Protein AF-A0A2J0LA62-F1 (afdb_monomer)

Solvent-accessible surface area (backbone atoms only — not comparable to full-atom values): 4931 Å² total; per-residue (Å²): 108,45,64,44,99,88,48,30,28,66,44,58,71,66,91,78,80,89,58,89,68,34,60,69,59,59,34,64,86,53,30,57,67,50,45,72,38,42,70,88,46,82,54,31,67,81,78,64,33,83,66,48,89,93,16,59,66,52,36,41,54,54,34,52,50,54,43,50,50,38,51,52,50,52,55,51,59,74,67,52,87,129

Radius of gyration: 13.26 Å; Cα contacts (8 Å, |Δi|>4): 104; chains: 1; bounding box: 35×21×38 Å

Mean predicted aligned error: 3.45 Å

Secondary structure (DSSP, 8-state):
-EE-TTS-EEE--------SS-GGGGSHHHHGGGTT--TTS---BTTTBPPPTT-HHHHHHHHHHHHHHHHHHHHHHHHS--

Sequence (82 aa):
MSLSPEGQVIEVSVLDYQEIRGKPVAKNRFLKQYQNKTIHNPVKLKKDIDGITGATISSRSLTDGVRKILYIFELIKGSLPQ

pLDDT: mean 93.41, std 7.01, range [59.19, 98.19]

Nearest PDB structures (foldseek):
  7unf-assembly1_n  TM=6.489E-01  e=7.142E+00  Homo sapiens
  6cxh-assembly1_B  TM=5.004E-01  e=8.147E+00  Methylotuvimicrobium alcaliphilum 20Z

Foldseek 3Di:
DDADLVLFDQWDADPDDDDPWQVCCRPPVQGVLRGRDALPDPLADPPSGDDDPRNNVNS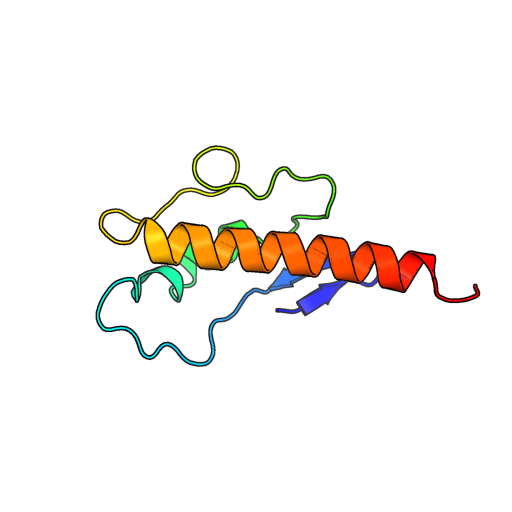RVVSVVSNVVRVVSVVVSVVDDD

Structure (mmCIF, N/CA/C/O backbone):
data_AF-A0A2J0LA62-F1
#
_entry.id   AF-A0A2J0LA62-F1
#
loop_
_atom_site.group_PDB
_atom_site.id
_atom_site.type_symbol
_atom_site.label_atom_id
_atom_site.label_alt_id
_atom_site.label_comp_id
_atom_site.label_asym_id
_atom_site.label_entity_id
_atom_site.label_seq_id
_atom_site.pdbx_PDB_ins_code
_atom_site.Cartn_x
_atom_site.Cartn_y
_atom_site.Cartn_z
_atom_site.occupancy
_atom_site.B_iso_or_equiv
_atom_site.auth_seq_id
_atom_site.auth_comp_id
_atom_site.auth_asym_id
_atom_site.auth_atom_id
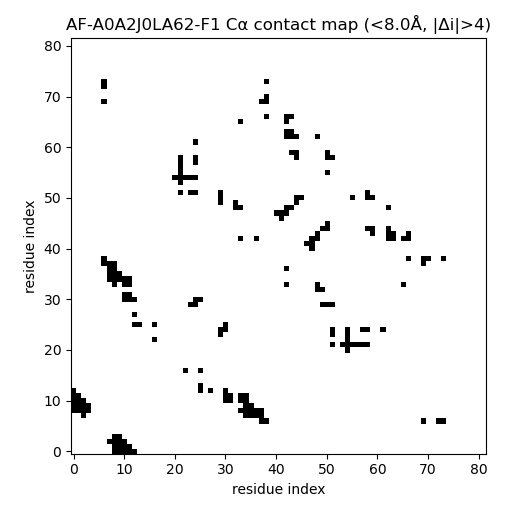_atom_site.pdbx_PDB_model_num
ATOM 1 N N . MET A 1 1 ? -7.268 -7.250 0.614 1.00 91.38 1 MET A N 1
ATOM 2 C CA . MET A 1 1 ? -6.608 -6.455 1.669 1.00 91.38 1 MET A CA 1
ATOM 3 C C . MET A 1 1 ? -7.400 -6.643 2.941 1.00 91.38 1 MET A C 1
ATOM 5 O O . MET A 1 1 ? -8.621 -6.574 2.876 1.00 91.38 1 MET A O 1
ATOM 9 N N . SER A 1 2 ? -6.721 -6.905 4.047 1.00 96.25 2 SER A N 1
ATOM 10 C CA . SER A 1 2 ? -7.315 -7.049 5.374 1.00 96.25 2 SER A CA 1
ATOM 11 C C . SER A 1 2 ? -6.863 -5.903 6.278 1.00 96.25 2 SER A C 1
ATOM 13 O O . SER A 1 2 ? -5.729 -5.423 6.181 1.00 96.25 2 SER A O 1
ATOM 15 N N . LEU A 1 3 ? -7.775 -5.455 7.137 1.00 96.62 3 LEU A N 1
ATOM 16 C CA . LEU A 1 3 ? -7.555 -4.399 8.120 1.00 96.62 3 LEU A CA 1
ATOM 17 C C . LEU A 1 3 ? -7.882 -4.925 9.517 1.00 96.62 3 LEU A C 1
ATOM 19 O O . LEU A 1 3 ? -8.799 -5.732 9.669 1.00 96.62 3 LEU A O 1
ATOM 23 N N . SER A 1 4 ? -7.152 -4.452 10.523 1.00 96.31 4 SER A N 1
ATOM 24 C CA . SER A 1 4 ? -7.541 -4.613 11.921 1.00 96.31 4 SER A CA 1
ATOM 25 C C . SER A 1 4 ? -8.727 -3.692 12.260 1.00 96.31 4 SER A C 1
ATOM 27 O O . SER A 1 4 ? -8.974 -2.722 11.532 1.00 96.31 4 SER A O 1
ATOM 29 N N . PRO A 1 5 ? -9.445 -3.927 13.372 1.00 93.25 5 PRO A N 1
ATOM 30 C CA . PRO A 1 5 ? -10.486 -3.011 13.855 1.00 93.25 5 PRO A CA 1
ATOM 31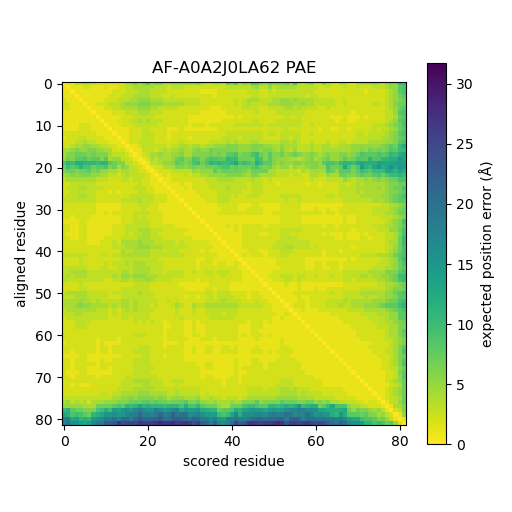 C C . PRO A 1 5 ? -9.983 -1.573 14.087 1.00 93.25 5 PRO A C 1
ATOM 33 O O . PRO A 1 5 ? -10.728 -0.596 13.972 1.00 93.25 5 PRO A O 1
ATOM 36 N N . GLU A 1 6 ? -8.692 -1.413 14.365 1.00 92.31 6 GLU A N 1
ATOM 37 C CA . GLU A 1 6 ? -8.010 -0.132 14.557 1.00 92.31 6 GLU A CA 1
ATOM 38 C C . GLU A 1 6 ? -7.675 0.571 13.231 1.00 92.31 6 GLU A C 1
ATOM 40 O O . GLU A 1 6 ? -7.241 1.717 13.253 1.00 92.31 6 GLU A O 1
ATOM 45 N N . GLY A 1 7 ? -7.909 -0.070 12.080 1.00 94.25 7 GLY A N 1
ATOM 46 C CA . GLY A 1 7 ? -7.598 0.480 10.755 1.00 94.25 7 GLY A CA 1
ATOM 47 C C . GLY A 1 7 ? -6.158 0.234 10.305 1.00 94.25 7 GLY A C 1
ATOM 48 O O . GLY A 1 7 ? -5.667 0.907 9.396 1.00 94.25 7 GLY A O 1
ATOM 49 N N . GLN A 1 8 ? -5.470 -0.726 10.927 1.00 97.38 8 GLN A N 1
ATOM 50 C CA . GLN A 1 8 ? -4.118 -1.118 10.552 1.00 97.38 8 GLN A CA 1
ATOM 51 C C . GLN A 1 8 ? -4.131 -2.167 9.439 1.00 97.38 8 GLN A C 1
ATOM 53 O O . GLN A 1 8 ? -4.881 -3.138 9.498 1.00 97.38 8 GLN A O 1
ATOM 58 N N . VAL A 1 9 ? -3.274 -2.010 8.430 1.00 98.06 9 VAL A N 1
ATOM 59 C CA . VAL A 1 9 ? -3.107 -3.020 7.378 1.00 98.06 9 VAL A CA 1
ATOM 60 C C . VAL A 1 9 ? -2.480 -4.289 7.943 1.00 98.06 9 VAL A C 1
ATOM 62 O O . VAL A 1 9 ? -1.328 -4.275 8.375 1.00 98.06 9 VAL A O 1
ATOM 65 N N . ILE A 1 10 ? -3.213 -5.398 7.852 1.00 97.94 10 ILE A N 1
ATOM 66 C CA . ILE A 1 10 ? -2.710 -6.733 8.194 1.00 97.94 10 ILE A CA 1
ATOM 67 C C . ILE A 1 10 ? -2.030 -7.345 6.965 1.00 97.94 10 ILE A C 1
ATOM 69 O O . ILE A 1 10 ? -0.873 -7.756 7.022 1.00 97.94 10 ILE A O 1
ATOM 73 N N . GLU A 1 11 ? -2.723 -7.357 5.824 1.00 97.06 11 GLU A N 1
ATOM 74 C CA . GLU A 1 11 ? -2.205 -7.944 4.590 1.00 97.06 11 GLU A CA 1
ATOM 75 C C . GLU A 1 11 ? -2.765 -7.258 3.337 1.00 97.06 11 GLU A C 1
ATOM 77 O O . GLU A 1 11 ? -3.934 -6.862 3.264 1.00 97.06 11 GLU A O 1
ATOM 82 N N . VAL A 1 12 ? -1.929 -7.170 2.302 1.00 97.31 12 VAL A N 1
ATOM 83 C CA . VAL A 1 12 ? -2.337 -6.824 0.940 1.00 97.31 12 VAL A CA 1
ATOM 84 C C . VAL A 1 12 ? -1.927 -7.965 0.018 1.00 97.31 12 VAL A C 1
ATOM 86 O O . VAL A 1 12 ? -0.757 -8.331 -0.024 1.00 97.31 12 VAL A O 1
ATOM 89 N N . SER A 1 13 ? -2.882 -8.478 -0.752 1.00 95.81 13 SER A N 1
ATOM 90 C CA . SER A 1 13 ? -2.683 -9.581 -1.696 1.00 95.81 13 SER A CA 1
ATOM 91 C C . SER A 1 13 ? -3.380 -9.218 -3.008 1.00 95.81 13 SER A C 1
ATOM 93 O O . SER A 1 13 ? -4.480 -8.657 -2.995 1.00 95.81 13 SER A O 1
ATOM 95 N N . VAL A 1 14 ? -2.727 -9.494 -4.137 1.00 94.38 14 VAL A N 1
ATOM 96 C CA . VAL A 1 14 ? -3.276 -9.275 -5.484 1.00 94.38 14 VAL A CA 1
ATOM 97 C C . VAL A 1 14 ? -3.774 -10.619 -6.001 1.00 94.38 14 VAL A C 1
ATOM 99 O O . VAL A 1 14 ? -2.967 -11.519 -6.213 1.00 94.38 14 VAL A O 1
ATOM 102 N N . LEU A 1 15 ? -5.093 -10.761 -6.151 1.00 93.44 15 LEU A N 1
ATOM 103 C CA . LEU A 1 15 ? -5.726 -12.027 -6.548 1.00 93.44 15 LEU A CA 1
ATOM 104 C C . LEU A 1 15 ? -5.717 -12.240 -8.062 1.00 93.44 15 LEU A C 1
ATOM 106 O O . LEU A 1 15 ? -5.571 -13.366 -8.521 1.00 93.44 15 LEU A O 1
ATOM 110 N N . ASP A 1 16 ? -5.847 -11.156 -8.822 1.00 91.12 16 ASP A N 1
ATOM 111 C CA . ASP A 1 16 ? -5.797 -11.184 -10.275 1.00 91.12 16 ASP A CA 1
ATOM 112 C C . ASP A 1 16 ? -5.037 -9.964 -10.806 1.00 91.12 16 ASP A C 1
ATOM 114 O O . ASP A 1 16 ? -5.106 -8.869 -10.239 1.00 91.12 16 ASP A O 1
ATOM 118 N N . TYR A 1 17 ? -4.271 -10.168 -11.877 1.00 88.12 17 TYR A N 1
ATOM 119 C CA . TYR A 1 17 ? -3.491 -9.125 -12.535 1.00 88.12 17 TYR A CA 1
ATOM 120 C C . TYR A 1 17 ? -3.369 -9.420 -14.031 1.00 88.12 17 TYR A C 1
ATOM 122 O O . TYR A 1 17 ? -2.567 -10.251 -14.462 1.00 88.12 17 TYR A O 1
ATOM 130 N N . GLN A 1 18 ? -4.150 -8.691 -14.824 1.00 86.94 18 GLN A N 1
ATOM 131 C CA . GLN A 1 18 ? -4.307 -8.937 -16.260 1.00 86.94 18 GLN A CA 1
ATOM 132 C C . GLN A 1 18 ? -3.274 -8.206 -17.131 1.00 86.94 18 GLN A C 1
ATOM 134 O O . GLN A 1 18 ? -3.134 -8.500 -18.317 1.00 86.94 18 GLN A O 1
ATOM 139 N N . GLU A 1 19 ? -2.516 -7.253 -16.580 1.00 84.56 19 GLU A N 1
ATOM 140 C CA . GLU A 1 19 ? -1.555 -6.508 -17.390 1.00 84.56 19 GLU A CA 1
ATOM 141 C C . GLU A 1 19 ? -0.250 -7.288 -17.623 1.00 84.56 19 GLU A C 1
ATOM 143 O O . GLU A 1 19 ? 0.294 -7.980 -16.756 1.00 84.56 19 GLU A O 1
ATOM 148 N N . ILE A 1 20 ? 0.313 -7.128 -18.823 1.00 78.31 20 ILE A N 1
ATOM 149 C CA . ILE A 1 20 ? 1.597 -7.739 -19.197 1.00 78.31 20 ILE A CA 1
ATOM 150 C C . ILE A 1 20 ? 2.749 -7.085 -18.418 1.00 78.31 20 ILE A C 1
ATOM 152 O O . ILE A 1 20 ? 3.679 -7.764 -17.976 1.00 78.31 20 ILE A O 1
ATOM 156 N N . ARG A 1 21 ? 2.681 -5.763 -18.225 1.00 83.50 21 ARG A N 1
ATOM 157 C CA . ARG A 1 21 ? 3.674 -4.962 -17.496 1.00 83.50 21 ARG A CA 1
ATOM 158 C C . ARG A 1 21 ? 3.213 -4.739 -16.061 1.00 83.50 21 ARG A C 1
ATOM 160 O O . ARG A 1 21 ? 2.023 -4.696 -15.787 1.00 83.50 21 ARG A O 1
ATOM 1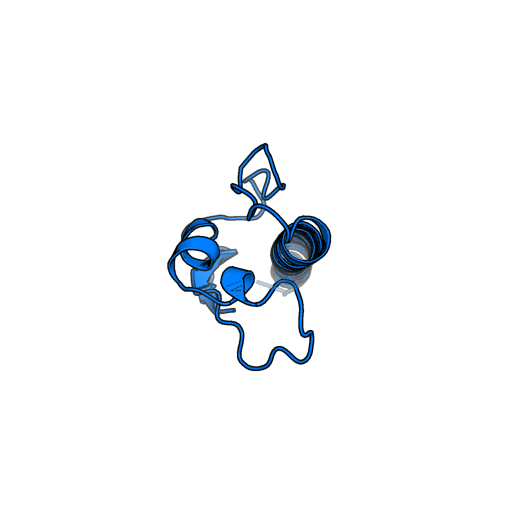67 N N . GLY A 1 22 ? 4.158 -4.602 -15.135 1.00 86.12 22 GLY A N 1
ATOM 168 C CA . GLY A 1 22 ? 3.843 -4.281 -13.740 1.00 86.12 22 GLY A CA 1
ATOM 169 C C . GLY A 1 22 ? 3.581 -5.468 -12.817 1.00 86.12 22 GLY A C 1
ATOM 170 O O . GLY A 1 22 ? 3.548 -5.265 -11.610 1.00 86.12 22 GLY A O 1
ATOM 171 N N . LYS A 1 23 ? 3.548 -6.707 -13.330 1.00 89.38 23 LYS A N 1
ATOM 172 C CA . LYS A 1 23 ? 3.380 -7.950 -12.544 1.00 89.38 23 LYS A CA 1
ATOM 173 C C . LYS A 1 23 ? 4.168 -8.028 -11.226 1.00 89.38 23 LYS A C 1
ATOM 175 O O . LYS A 1 23 ? 3.638 -8.580 -10.264 1.00 89.38 23 LYS A O 1
ATOM 180 N N . PRO A 1 24 ? 5.405 -7.495 -11.106 1.00 92.88 24 PRO A N 1
ATOM 181 C CA . PRO A 1 24 ? 6.122 -7.561 -9.840 1.00 92.88 24 PRO A CA 1
ATOM 182 C C . PRO A 1 24 ? 5.423 -6.860 -8.660 1.00 92.88 24 PRO A C 1
ATOM 184 O O . PRO A 1 24 ? 5.786 -7.159 -7.525 1.00 92.88 24 PRO A O 1
ATOM 187 N N . VAL A 1 25 ? 4.428 -5.984 -8.881 1.00 93.69 25 VAL A N 1
ATOM 188 C CA . VAL A 1 25 ? 3.639 -5.371 -7.789 1.00 93.69 25 VAL A CA 1
ATOM 189 C C . VAL A 1 25 ? 2.790 -6.390 -7.032 1.00 93.69 25 VAL A C 1
ATOM 191 O O . VAL A 1 25 ? 2.471 -6.162 -5.875 1.00 93.69 25 VAL A O 1
ATOM 194 N N . ALA A 1 26 ? 2.483 -7.539 -7.641 1.00 94.19 26 ALA A N 1
ATOM 195 C CA . ALA A 1 26 ? 1.801 -8.647 -6.979 1.00 94.19 26 ALA A CA 1
ATOM 196 C C . ALA A 1 26 ? 2.742 -9.494 -6.101 1.00 94.19 26 ALA A C 1
ATOM 198 O O . ALA A 1 26 ? 2.295 -10.383 -5.381 1.00 94.19 26 ALA A O 1
ATOM 199 N N . LYS A 1 27 ? 4.062 -9.258 -6.146 1.00 95.06 27 LYS A N 1
ATOM 200 C CA . LYS A 1 27 ? 5.016 -10.029 -5.342 1.00 95.06 27 LYS A CA 1
ATOM 201 C C . LYS A 1 27 ? 4.961 -9.589 -3.884 1.00 95.06 27 LYS A C 1
ATOM 203 O O . LYS A 1 27 ? 5.020 -8.396 -3.586 1.00 95.06 27 LYS A O 1
ATOM 208 N N . ASN A 1 28 ? 5.032 -10.565 -2.979 1.00 94.81 28 ASN A N 1
ATOM 209 C CA . ASN A 1 28 ? 5.035 -10.330 -1.533 1.00 94.81 28 ASN A CA 1
ATOM 210 C C . ASN A 1 28 ? 6.099 -9.305 -1.084 1.00 94.81 28 ASN A C 1
ATOM 212 O O . ASN A 1 28 ? 5.852 -8.486 -0.207 1.00 94.81 28 ASN A O 1
ATOM 216 N N . ARG A 1 29 ? 7.273 -9.274 -1.739 1.00 95.00 29 ARG A N 1
ATOM 217 C CA . ARG A 1 29 ? 8.328 -8.281 -1.451 1.00 95.00 29 ARG A CA 1
ATOM 218 C C . ARG A 1 29 ? 7.837 -6.834 -1.563 1.00 95.00 29 ARG A C 1
ATOM 220 O O . ARG A 1 29 ? 8.280 -6.008 -0.774 1.00 95.00 29 ARG A O 1
ATOM 227 N N . PHE A 1 30 ? 6.987 -6.532 -2.542 1.00 96.81 30 PHE A N 1
ATOM 228 C CA . PHE A 1 30 ? 6.422 -5.196 -2.715 1.00 96.81 30 PHE A CA 1
ATOM 229 C C . PHE A 1 30 ? 5.244 -4.973 -1.764 1.00 96.81 30 PHE A C 1
ATOM 231 O O . PHE A 1 30 ? 5.194 -3.943 -1.098 1.00 96.81 30 PHE A O 1
ATOM 238 N N . LEU A 1 31 ? 4.347 -5.958 -1.661 1.00 97.50 31 LEU A N 1
ATOM 239 C CA . LEU A 1 31 ? 3.105 -5.864 -0.890 1.00 97.50 31 LEU A CA 1
ATOM 240 C C . LEU A 1 31 ? 3.323 -5.764 0.626 1.00 97.50 31 LEU A C 1
ATOM 242 O O . LEU A 1 31 ? 2.594 -5.050 1.310 1.00 97.50 31 LEU A O 1
ATOM 246 N N . LYS A 1 32 ? 4.367 -6.397 1.168 1.00 97.56 32 LYS A N 1
ATOM 247 C CA . LYS A 1 32 ? 4.668 -6.322 2.606 1.00 97.56 32 LYS A CA 1
ATOM 248 C C . LYS A 1 32 ? 4.979 -4.906 3.105 1.00 97.56 32 LYS A C 1
ATOM 250 O O . LYS A 1 32 ? 4.879 -4.656 4.297 1.00 97.56 32 LYS A O 1
ATOM 255 N N . GLN A 1 33 ? 5.328 -3.969 2.215 1.00 98.19 33 GLN A N 1
ATOM 256 C CA . GLN A 1 33 ? 5.576 -2.567 2.581 1.00 98.19 33 GLN A CA 1
ATOM 257 C C . GLN A 1 33 ? 4.334 -1.873 3.159 1.00 98.19 33 GLN A C 1
ATOM 259 O O . GLN A 1 33 ? 4.458 -0.877 3.871 1.00 98.19 33 GLN A O 1
ATOM 264 N N . TYR A 1 34 ? 3.143 -2.394 2.851 1.00 98.19 34 TYR A N 1
ATOM 265 C CA . TYR A 1 34 ? 1.886 -1.866 3.362 1.00 98.19 34 TYR A CA 1
ATOM 266 C C . TYR A 1 34 ? 1.538 -2.397 4.753 1.00 98.19 34 TYR A C 1
ATOM 268 O O . TYR A 1 34 ? 0.679 -1.806 5.393 1.00 98.19 34 TYR A O 1
ATOM 276 N N . GLN A 1 35 ? 2.176 -3.471 5.233 1.00 97.69 35 GLN A N 1
ATOM 277 C CA . GLN A 1 35 ? 1.876 -4.042 6.548 1.00 97.69 35 GLN A CA 1
ATOM 278 C C . GLN A 1 35 ? 2.088 -3.008 7.652 1.00 97.69 35 GLN A C 1
ATOM 280 O O . GLN A 1 35 ? 3.021 -2.204 7.610 1.00 97.69 35 GLN A O 1
ATOM 285 N N . ASN A 1 36 ? 1.208 -3.044 8.646 1.00 97.75 36 ASN A N 1
ATOM 286 C CA . ASN A 1 36 ? 1.188 -2.156 9.801 1.00 97.75 36 ASN A CA 1
ATOM 287 C C . ASN A 1 36 ? 0.926 -0.671 9.501 1.00 97.75 36 ASN A C 1
ATOM 289 O O . ASN A 1 36 ? 0.891 0.124 10.442 1.00 97.75 36 ASN A O 1
ATOM 293 N N . LYS A 1 37 ? 0.719 -0.283 8.235 1.00 98.06 37 LYS A N 1
ATOM 294 C CA . LYS A 1 37 ? 0.355 1.091 7.872 1.00 98.06 37 LYS A CA 1
ATOM 295 C C . LYS A 1 37 ? -1.078 1.402 8.313 1.00 98.06 37 LYS A C 1
ATOM 297 O O . LYS A 1 37 ? -1.930 0.520 8.359 1.00 98.06 37 LYS A O 1
ATOM 302 N N . THR A 1 38 ? -1.342 2.667 8.595 1.00 97.50 38 THR A N 1
ATOM 303 C CA . THR A 1 38 ? -2.657 3.230 8.919 1.00 97.50 38 THR A CA 1
ATOM 304 C C . THR A 1 38 ? -2.890 4.488 8.084 1.00 97.50 38 THR A C 1
ATOM 306 O O . THR A 1 38 ? -2.020 4.918 7.317 1.00 97.50 38 THR A O 1
ATOM 309 N N . ILE A 1 39 ? -4.050 5.125 8.255 1.00 96.38 39 ILE A N 1
ATOM 310 C CA . ILE A 1 39 ? -4.366 6.396 7.594 1.00 96.38 39 ILE A CA 1
ATOM 311 C C . ILE A 1 39 ? -3.407 7.544 7.960 1.00 96.38 39 ILE A C 1
ATOM 313 O O . ILE A 1 39 ? -3.280 8.512 7.211 1.00 96.38 39 ILE A O 1
ATOM 317 N N . HIS A 1 40 ? -2.691 7.432 9.082 1.00 96.44 40 HIS A N 1
ATOM 318 C CA . HIS A 1 40 ? -1.712 8.429 9.518 1.00 96.44 40 HIS A CA 1
ATOM 319 C C . HIS A 1 40 ? -0.358 8.288 8.813 1.00 96.44 40 HIS A C 1
ATOM 321 O O . HIS A 1 40 ? 0.468 9.203 8.861 1.00 96.44 40 HIS A O 1
ATOM 327 N N . ASN A 1 41 ? -0.108 7.164 8.136 1.00 97.62 41 ASN A N 1
ATOM 328 C CA . ASN A 1 41 ? 1.084 7.015 7.317 1.00 97.62 41 ASN A CA 1
ATOM 329 C C . ASN A 1 41 ? 0.907 7.723 5.964 1.00 97.62 41 ASN A C 1
ATOM 331 O O . ASN A 1 41 ? -0.199 7.797 5.430 1.00 97.62 41 ASN A O 1
ATOM 335 N N . PRO A 1 42 ? 1.996 8.204 5.338 1.00 96.00 42 PRO A N 1
ATOM 336 C CA . PRO A 1 42 ? 1.889 8.868 4.046 1.00 96.00 42 PRO A CA 1
ATOM 337 C C . PRO A 1 42 ? 1.351 7.971 2.922 1.00 96.00 42 PRO A C 1
ATOM 339 O O . PRO A 1 42 ? 0.740 8.511 1.999 1.00 96.00 42 PRO A O 1
ATOM 342 N N . VAL A 1 43 ? 1.640 6.655 2.964 1.00 97.56 43 VAL A N 1
ATOM 343 C CA . VAL A 1 43 ? 1.273 5.631 1.960 1.00 97.56 43 VAL A CA 1
ATOM 344 C C . VAL A 1 43 ? 1.356 6.197 0.540 1.00 97.56 43 VAL A C 1
ATOM 346 O O . VAL A 1 43 ? 0.369 6.347 -0.179 1.00 97.56 43 VAL A O 1
ATOM 349 N N . LYS A 1 44 ? 2.565 6.630 0.168 1.00 97.25 44 LYS A N 1
ATOM 350 C CA . LYS A 1 44 ? 2.834 7.335 -1.088 1.00 97.25 44 LYS A CA 1
ATOM 351 C C . LYS A 1 44 ? 4.107 6.806 -1.729 1.00 97.25 44 LYS A C 1
ATOM 353 O O . LYS A 1 44 ? 5.142 6.677 -1.070 1.00 97.25 44 LYS A O 1
ATOM 358 N N . LEU A 1 45 ? 4.032 6.557 -3.035 1.00 96.56 45 LEU A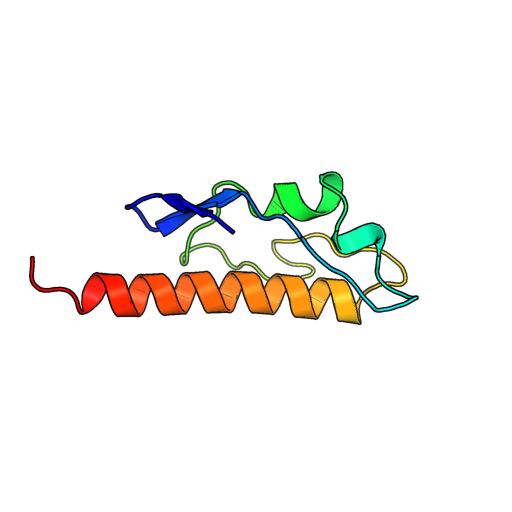 N 1
ATOM 359 C CA . LEU A 1 45 ? 5.163 6.083 -3.824 1.00 96.56 45 LEU A CA 1
ATOM 360 C C . LEU A 1 45 ? 6.335 7.076 -3.745 1.00 96.56 45 LEU A C 1
ATOM 362 O O . LEU A 1 45 ? 6.118 8.286 -3.859 1.00 96.56 45 LEU A O 1
ATOM 366 N N . LYS A 1 46 ? 7.563 6.565 -3.592 1.00 94.19 46 LYS A N 1
ATOM 367 C CA . LYS A 1 46 ? 8.808 7.348 -3.430 1.00 94.19 46 LYS A CA 1
ATOM 368 C C . LYS A 1 46 ? 8.877 8.212 -2.160 1.00 94.19 46 LYS A C 1
ATOM 370 O O . LYS A 1 46 ? 9.742 9.076 -2.066 1.00 94.19 46 LYS A O 1
ATO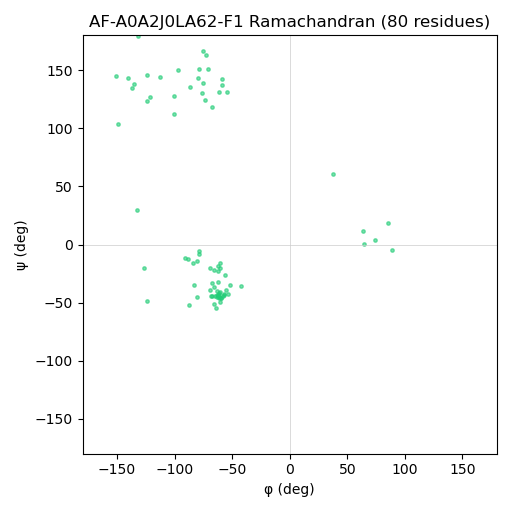M 375 N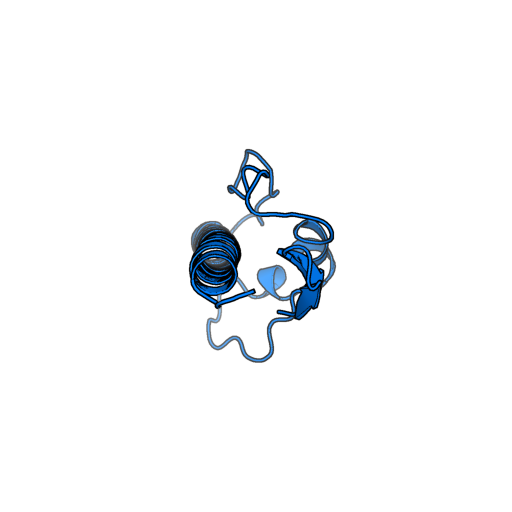 N . LYS A 1 47 ? 7.959 8.024 -1.211 1.00 94.81 47 LYS A N 1
ATOM 376 C CA . LYS A 1 47 ? 8.013 8.661 0.115 1.00 94.81 47 LYS A CA 1
ATOM 377 C C . LYS A 1 47 ? 7.970 7.620 1.225 1.00 94.81 47 LYS A C 1
ATOM 379 O O . LYS A 1 47 ? 8.769 7.686 2.142 1.00 94.81 47 LYS A O 1
ATOM 384 N N . ASP A 1 48 ? 7.021 6.699 1.129 1.00 96.75 48 ASP A N 1
ATOM 385 C CA . ASP A 1 48 ? 6.768 5.671 2.144 1.00 96.75 48 ASP A CA 1
ATOM 386 C C . ASP A 1 48 ? 6.758 4.254 1.553 1.00 96.75 48 ASP A C 1
ATOM 388 O O . ASP A 1 48 ? 6.930 3.281 2.276 1.00 96.75 48 ASP A O 1
ATOM 392 N N . ILE A 1 49 ? 6.554 4.150 0.236 1.00 98.06 49 ILE A N 1
ATOM 393 C CA . ILE A 1 49 ? 6.533 2.893 -0.511 1.00 98.06 49 ILE A CA 1
ATOM 394 C C . ILE A 1 49 ? 7.560 2.976 -1.639 1.00 98.06 49 ILE A C 1
ATOM 396 O O . ILE A 1 49 ? 7.486 3.870 -2.498 1.00 98.06 49 ILE A O 1
ATOM 400 N N . ASP A 1 50 ? 8.486 2.024 -1.660 1.00 97.62 50 ASP A N 1
ATOM 401 C CA . ASP A 1 50 ? 9.462 1.855 -2.726 1.00 97.62 50 ASP A CA 1
ATOM 402 C C . ASP A 1 50 ? 8.783 1.283 -3.960 1.00 97.62 50 ASP A C 1
ATOM 404 O O . ASP A 1 50 ? 8.143 0.230 -3.917 1.00 97.62 50 ASP A O 1
ATOM 408 N N . GLY A 1 51 ? 8.929 1.991 -5.078 1.00 95.69 51 GLY A N 1
ATOM 409 C CA . GLY A 1 51 ? 8.402 1.560 -6.364 1.00 95.69 51 GLY A CA 1
ATOM 410 C C . GLY A 1 51 ? 9.210 0.436 -6.997 1.00 95.69 51 GLY A C 1
ATOM 411 O O . GLY A 1 51 ? 10.346 0.152 -6.624 1.00 95.69 51 GLY A O 1
ATOM 412 N N . ILE A 1 52 ? 8.622 -0.176 -8.019 1.00 95.00 52 ILE A N 1
ATOM 413 C CA . ILE A 1 52 ? 9.291 -1.192 -8.823 1.00 95.00 52 ILE A CA 1
ATOM 414 C C . ILE A 1 52 ? 9.776 -0.557 -10.125 1.00 95.00 52 ILE A C 1
ATOM 416 O O . ILE A 1 52 ? 9.004 0.056 -10.867 1.00 95.00 52 ILE A O 1
ATOM 420 N N . THR A 1 53 ? 11.061 -0.740 -10.425 1.00 92.56 53 THR A N 1
ATOM 421 C CA . THR A 1 53 ? 11.671 -0.312 -11.688 1.00 92.56 53 THR A CA 1
ATOM 422 C C . THR A 1 53 ? 10.908 -0.877 -12.888 1.00 92.56 53 THR A C 1
ATOM 424 O O . THR A 1 53 ? 10.595 -2.064 -12.934 1.00 92.56 53 THR A O 1
ATOM 427 N N . GLY A 1 54 ? 10.587 -0.019 -13.862 1.00 91.94 54 GLY A N 1
ATOM 428 C CA . GLY A 1 54 ? 9.823 -0.406 -15.057 1.00 91.94 54 GLY A CA 1
ATOM 429 C C . GLY A 1 54 ? 8.324 -0.643 -14.819 1.00 91.94 54 GLY A C 1
ATOM 430 O O . GLY A 1 54 ? 7.616 -1.021 -15.748 1.00 91.94 54 GLY A O 1
ATOM 431 N N . ALA A 1 55 ? 7.825 -0.401 -13.604 1.00 93.69 55 ALA A N 1
ATOM 432 C CA . ALA A 1 55 ? 6.431 -0.612 -13.216 1.00 93.69 55 ALA A CA 1
ATOM 433 C C . ALA A 1 55 ? 5.840 0.597 -12.465 1.00 93.69 55 ALA A C 1
ATOM 435 O O . ALA A 1 55 ? 4.943 0.446 -11.642 1.00 93.69 55 ALA A O 1
ATOM 436 N N . THR A 1 56 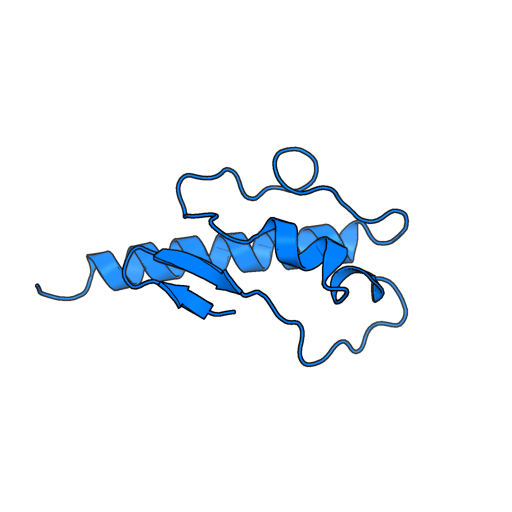? 6.323 1.812 -12.750 1.00 94.06 56 THR A N 1
ATOM 437 C CA . THR A 1 56 ? 5.939 3.044 -12.037 1.00 94.06 56 THR A CA 1
ATOM 438 C C . THR A 1 56 ? 4.429 3.281 -11.997 1.00 94.06 56 THR A C 1
ATOM 440 O O . THR A 1 56 ? 3.914 3.669 -10.950 1.00 94.06 56 THR A O 1
ATOM 443 N N . ILE A 1 57 ? 3.730 3.053 -13.116 1.00 94.50 57 ILE A N 1
ATOM 444 C CA . ILE A 1 57 ? 2.274 3.239 -13.209 1.00 94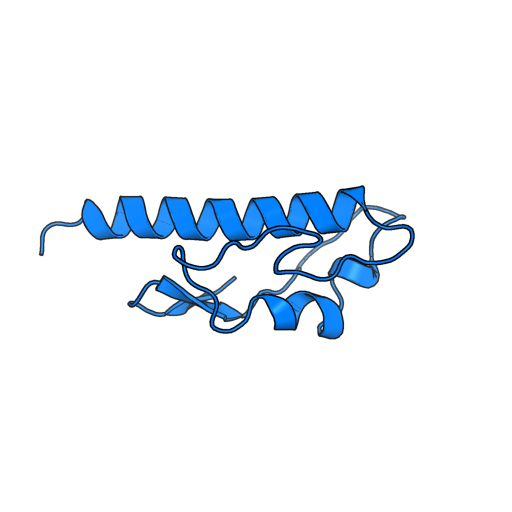.50 57 ILE A CA 1
ATOM 445 C C . ILE A 1 57 ? 1.577 2.249 -12.274 1.00 94.50 57 ILE A C 1
ATOM 447 O O . ILE A 1 57 ? 0.875 2.671 -11.363 1.00 94.50 57 ILE A O 1
ATOM 451 N N . SER A 1 58 ? 1.862 0.954 -12.412 1.00 95.81 58 SER A N 1
ATOM 452 C CA . SER A 1 58 ? 1.267 -0.097 -11.582 1.00 95.81 58 SER A CA 1
ATOM 453 C C . SER A 1 58 ? 1.598 0.075 -10.094 1.00 95.81 58 SER A C 1
ATOM 455 O O . SER A 1 58 ? 0.715 -0.052 -9.248 1.00 95.81 58 SER A O 1
ATOM 457 N N . SER A 1 59 ? 2.844 0.431 -9.747 1.00 96.75 59 SER A N 1
ATOM 458 C CA . SER A 1 59 ? 3.237 0.699 -8.356 1.00 96.75 59 SER A CA 1
ATOM 459 C C . SER A 1 59 ? 2.489 1.896 -7.771 1.00 96.75 59 SER A C 1
ATOM 461 O O . SER A 1 59 ? 2.094 1.857 -6.604 1.00 96.75 59 SER A O 1
ATOM 463 N N . ARG A 1 60 ? 2.286 2.959 -8.563 1.00 97.06 60 ARG A N 1
ATOM 464 C CA . ARG A 1 60 ? 1.510 4.128 -8.139 1.00 97.06 60 ARG A CA 1
ATOM 465 C C . ARG A 1 60 ? 0.047 3.755 -7.936 1.00 97.06 60 ARG A C 1
ATOM 467 O O . ARG A 1 60 ? -0.461 3.993 -6.850 1.00 97.06 60 ARG A O 1
ATOM 474 N N . SER A 1 61 ? -0.583 3.115 -8.919 1.00 96.00 61 SER A N 1
ATOM 475 C CA . SER A 1 61 ? -1.994 2.726 -8.849 1.00 96.00 61 SER A CA 1
ATOM 476 C C . SER A 1 61 ? -2.289 1.832 -7.647 1.00 96.00 61 SER A C 1
ATOM 478 O O . SER A 1 61 ? -3.260 2.077 -6.935 1.00 96.00 61 SER A O 1
ATOM 480 N N . LEU A 1 62 ? -1.432 0.840 -7.365 1.00 96.62 62 LEU A N 1
ATOM 481 C CA . LEU A 1 62 ? -1.620 -0.015 -6.192 1.00 96.62 62 LEU A CA 1
ATOM 482 C C . LEU A 1 62 ? -1.490 0.785 -4.886 1.00 96.62 62 LEU A C 1
ATOM 484 O O . LEU A 1 62 ? -2.315 0.644 -3.988 1.00 96.62 62 LEU A O 1
ATOM 488 N N . THR A 1 63 ? -0.484 1.660 -4.798 1.00 98.06 63 THR A N 1
ATOM 489 C CA . THR A 1 63 ? -0.254 2.497 -3.609 1.00 98.06 63 THR A CA 1
ATOM 490 C C . THR A 1 63 ? -1.417 3.452 -3.355 1.00 98.06 63 THR A C 1
ATOM 492 O O . THR A 1 63 ? -1.899 3.551 -2.227 1.00 98.06 63 THR A O 1
ATOM 495 N N . ASP A 1 64 ? -1.903 4.114 -4.403 1.00 97.81 64 ASP A N 1
ATOM 496 C CA . ASP A 1 64 ? -3.037 5.032 -4.314 1.00 97.81 64 ASP A CA 1
ATOM 497 C C . ASP A 1 64 ? -4.325 4.276 -3.942 1.00 97.81 64 ASP A C 1
ATOM 499 O O . ASP A 1 64 ? -5.116 4.766 -3.135 1.00 97.81 64 ASP A O 1
ATOM 503 N N . GLY A 1 65 ? -4.503 3.050 -4.449 1.00 97.44 65 GLY A N 1
ATOM 504 C CA . GLY A 1 65 ? -5.600 2.158 -4.071 1.00 97.44 65 GLY A CA 1
ATOM 505 C C . GLY A 1 65 ? -5.594 1.798 -2.583 1.00 97.44 65 GLY A C 1
ATOM 506 O O . GLY A 1 65 ? -6.610 1.975 -1.910 1.00 97.44 65 GLY A O 1
ATOM 507 N N . VAL A 1 66 ? -4.447 1.369 -2.043 1.00 97.81 66 VAL A N 1
ATOM 508 C CA . VAL A 1 66 ? -4.299 1.067 -0.605 1.00 97.81 66 VAL A CA 1
ATOM 509 C C . VAL A 1 66 ? -4.603 2.303 0.241 1.00 97.81 66 VAL A C 1
ATOM 511 O O . VAL A 1 66 ? -5.385 2.229 1.190 1.00 97.81 66 VAL A O 1
ATOM 514 N N . ARG A 1 67 ? -4.052 3.464 -0.130 1.00 97.88 67 ARG A N 1
ATOM 515 C CA . ARG A 1 67 ? -4.311 4.725 0.576 1.00 97.88 67 ARG A CA 1
ATOM 516 C C . ARG A 1 67 ? -5.794 5.104 0.560 1.00 97.88 67 ARG A C 1
ATOM 518 O O . ARG A 1 67 ? -6.319 5.557 1.574 1.00 97.88 67 ARG A O 1
ATOM 525 N N . LYS A 1 68 ? -6.475 4.917 -0.573 1.00 97.44 68 LYS A N 1
ATOM 526 C CA . LYS A 1 68 ? -7.909 5.196 -0.702 1.00 97.44 68 LYS A CA 1
ATOM 527 C C . LYS A 1 68 ? -8.742 4.294 0.208 1.00 97.44 68 LYS A C 1
ATOM 529 O O . LYS A 1 68 ? -9.650 4.792 0.863 1.00 97.44 68 LYS A O 1
ATOM 534 N N . ILE A 1 69 ? -8.420 3.001 0.280 1.00 97.06 69 ILE A N 1
ATOM 535 C CA . ILE A 1 69 ? -9.111 2.050 1.163 1.00 97.06 69 ILE A CA 1
ATOM 536 C C . ILE A 1 69 ? -8.946 2.454 2.630 1.00 97.06 69 ILE A C 1
ATOM 538 O O . ILE A 1 69 ? -9.938 2.485 3.349 1.00 97.06 69 ILE A O 1
ATOM 542 N N . LEU A 1 70 ? -7.732 2.824 3.055 1.00 97.06 70 LEU A N 1
ATOM 543 C CA . LEU A 1 70 ? -7.485 3.307 4.420 1.00 97.06 70 LEU A CA 1
ATOM 544 C C . LEU A 1 70 ? -8.347 4.528 4.764 1.00 97.06 70 LEU A C 1
ATOM 546 O O . LEU A 1 70 ? -8.920 4.592 5.846 1.00 97.06 70 LEU A O 1
ATOM 550 N N . TYR A 1 71 ? -8.479 5.474 3.832 1.00 96.12 71 TYR A N 1
ATOM 551 C CA . TYR A 1 71 ? -9.301 6.665 4.043 1.00 96.12 71 TYR A CA 1
ATOM 552 C C . TYR A 1 71 ? -10.797 6.334 4.113 1.00 96.12 71 TYR A C 1
ATOM 554 O O . TYR A 1 71 ? -11.496 6.821 4.994 1.00 96.12 71 TYR A O 1
ATOM 562 N N . ILE A 1 72 ? -11.288 5.475 3.212 1.00 95.69 72 ILE A N 1
ATOM 563 C CA . ILE A 1 72 ? -12.690 5.033 3.210 1.00 95.69 72 ILE A CA 1
ATOM 564 C C . ILE A 1 72 ? -13.023 4.283 4.501 1.00 95.69 72 ILE A C 1
ATOM 566 O O . ILE A 1 72 ? -14.077 4.525 5.081 1.00 95.69 72 ILE A O 1
ATOM 570 N N . PHE A 1 73 ? -12.137 3.396 4.956 1.00 95.50 73 PHE A N 1
ATOM 571 C CA . PHE A 1 73 ? -12.341 2.657 6.197 1.00 95.50 73 PHE A CA 1
ATOM 572 C C . PHE A 1 73 ? -12.485 3.602 7.391 1.00 95.50 73 PHE A C 1
ATOM 574 O O . PHE A 1 73 ? -13.430 3.454 8.157 1.00 95.50 73 PHE A O 1
ATOM 581 N N . GLU A 1 74 ? -11.609 4.603 7.506 1.00 93.38 74 GLU A N 1
ATOM 582 C CA . GLU A 1 74 ? -11.670 5.591 8.587 1.00 93.38 74 GLU A CA 1
ATOM 583 C C . GLU A 1 74 ? -12.981 6.389 8.567 1.00 93.38 74 GLU A C 1
ATOM 585 O O . GLU A 1 74 ? -13.625 6.562 9.601 1.00 93.38 74 GLU A O 1
ATOM 590 N N . LEU A 1 75 ? -13.427 6.813 7.379 1.00 93.62 75 LEU A N 1
ATOM 591 C CA . LEU A 1 75 ? -14.704 7.511 7.220 1.00 93.62 75 LEU A CA 1
ATOM 592 C C . LEU A 1 75 ? -15.894 6.649 7.655 1.00 93.62 75 LEU A C 1
ATOM 594 O O . LEU A 1 75 ? -16.768 7.128 8.374 1.00 93.62 75 LEU A O 1
ATOM 598 N N . ILE A 1 76 ? -15.929 5.381 7.231 1.00 93.12 76 ILE A N 1
ATOM 599 C CA . ILE A 1 76 ? -17.019 4.462 7.580 1.00 93.12 76 ILE A CA 1
ATOM 600 C C . ILE A 1 76 ? -16.990 4.159 9.080 1.00 93.12 76 ILE A C 1
ATOM 602 O O . ILE A 1 76 ? -18.030 4.229 9.733 1.00 93.12 76 ILE A O 1
ATOM 606 N N . LYS A 1 77 ? -15.808 3.889 9.643 1.00 88.75 77 LYS A N 1
ATOM 607 C CA . LYS A 1 77 ? -15.621 3.634 11.074 1.00 88.75 77 LYS A CA 1
ATOM 608 C C . LYS A 1 77 ? -16.109 4.803 11.930 1.00 88.75 77 LYS A C 1
ATOM 610 O O . LYS A 1 77 ? -16.811 4.571 12.905 1.00 88.75 77 LYS A O 1
ATOM 615 N N . GLY A 1 78 ? -15.794 6.041 11.549 1.00 83.88 78 GLY A N 1
ATOM 616 C CA . GLY A 1 78 ? -16.274 7.238 12.248 1.00 83.88 78 GLY A CA 1
ATOM 617 C C . GLY A 1 78 ? -17.779 7.497 12.106 1.00 83.88 78 GLY A C 1
ATOM 618 O O . GLY A 1 78 ? -18.345 8.225 12.915 1.00 83.88 78 GLY A O 1
ATOM 619 N N . SER A 1 79 ? -18.430 6.914 11.094 1.00 80.94 79 SER A N 1
ATOM 620 C CA . SER A 1 79 ? -19.871 7.069 10.837 1.00 80.94 79 SER A CA 1
ATOM 621 C C . SER A 1 79 ? -20.758 6.012 11.505 1.00 80.94 79 SER A C 1
ATOM 623 O O . SER A 1 79 ? -21.979 6.162 11.514 1.00 80.94 79 SER A O 1
ATOM 625 N N . LEU A 1 80 ? -20.169 4.943 12.048 1.00 71.81 80 LEU A N 1
ATOM 626 C CA . LEU A 1 80 ? -20.912 3.913 12.768 1.00 71.81 80 LEU A CA 1
ATOM 627 C C . LEU A 1 80 ? -21.290 4.433 14.168 1.00 71.81 80 LEU A C 1
ATOM 629 O O . LEU A 1 80 ? -20.418 4.951 14.868 1.00 71.81 80 LEU A O 1
ATOM 633 N N . PRO A 1 81 ? -22.565 4.314 14.592 1.00 63.09 81 PRO A N 1
ATOM 634 C CA . PRO A 1 81 ? -22.942 4.617 15.967 1.00 63.09 81 PRO A CA 1
ATOM 635 C C . PRO A 1 81 ? -22.192 3.668 16.909 1.00 63.09 81 PRO A C 1
ATOM 637 O O . PRO A 1 81 ? -22.141 2.463 16.652 1.00 63.09 81 PRO A O 1
ATOM 640 N N . GLN A 1 82 ? -21.574 4.237 17.946 1.00 59.19 82 GLN A N 1
ATOM 641 C CA . GLN A 1 82 ? -20.868 3.482 18.986 1.00 59.19 82 GLN A CA 1
ATOM 642 C C . GLN A 1 82 ? -21.835 2.809 19.954 1.00 59.19 82 GLN A C 1
ATOM 644 O O . GLN A 1 82 ? -22.886 3.424 20.249 1.00 59.19 82 GLN A O 1
#